Protein AF-A0A954LGR1-F1 (afdb_monomer_lite)

Foldseek 3Di:
DPPQDPLLVVQLVVQLVVLAGEPVSVDVVAPPVRHDPVSVVVNVVSCVVSVGHYDHDPPDPDPDPVPPVCVVVCVVVVVVVVVPDDDPPPPVCPDPVCVVVVVVVPDDDDDPVRVVVVVD

Sequence (120 aa):
MYRLDAGLKAIIEKAKERGFVTIQQAHEWLPDEGGDPQMVDNLIMAIDEFGLDFIEDPDIPLEPEPVEEEIRQEQVDRAARALLGPETSALSSRDPIRMYLSQMGNIPLLTRDREIFLAK

pLDDT: mean 72.97, std 16.31, range [40.31, 95.81]

Structure (mmCIF, N/CA/C/O backbone):
data_AF-A0A954LGR1-F1
#
_entry.id   AF-A0A954LGR1-F1
#
loop_
_atom_site.group_PDB
_atom_site.id
_atom_site.type_symbol
_atom_site.label_atom_id
_atom_site.label_alt_id
_atom_site.label_comp_id
_atom_site.label_asym_id
_atom_site.label_entity_id
_atom_site.label_seq_id
_atom_site.pdbx_PDB_ins_code
_atom_site.Cartn_x
_atom_site.Cartn_y
_atom_site.Cartn_z
_atom_site.occupancy
_atom_site.B_iso_or_equiv
_atom_site.auth_seq_id
_atom_site.auth_comp_id
_atom_site.auth_asym_id
_atom_site.auth_atom_id
_atom_site.pdbx_PDB_model_num
ATOM 1 N N . MET A 1 1 ? -15.803 -22.642 7.335 1.00 40.31 1 MET A N 1
ATOM 2 C CA . MET A 1 1 ? -15.678 -21.997 8.657 1.00 40.31 1 MET A CA 1
ATOM 3 C C . MET A 1 1 ? -14.278 -21.414 8.692 1.00 40.31 1 MET A C 1
ATOM 5 O O . MET A 1 1 ? -13.332 -22.186 8.803 1.00 40.31 1 MET A O 1
ATOM 9 N N . TYR A 1 2 ? -14.136 -20.115 8.419 1.00 48.88 2 TYR A N 1
ATOM 10 C CA . TYR A 1 2 ? -12.827 -19.463 8.425 1.00 48.88 2 TYR A CA 1
ATOM 11 C C . TYR A 1 2 ? -12.240 -19.605 9.825 1.00 48.88 2 TYR A C 1
ATOM 13 O O . TYR A 1 2 ? -12.890 -19.304 10.829 1.00 48.88 2 TYR A O 1
ATOM 21 N N . ARG A 1 3 ? -11.055 -20.199 9.905 1.00 52.88 3 ARG A N 1
ATOM 22 C CA . ARG A 1 3 ? -10.390 -20.441 11.176 1.00 52.88 3 ARG A CA 1
ATOM 23 C C . ARG A 1 3 ? -9.717 -19.126 11.544 1.00 52.88 3 ARG A C 1
ATOM 25 O O . ARG A 1 3 ? -8.570 -18.929 11.185 1.00 52.88 3 ARG A O 1
ATOM 32 N N . LEU A 1 4 ? -10.457 -18.215 12.182 1.00 59.59 4 LEU A N 1
ATOM 33 C CA . LEU A 1 4 ? -9.858 -16.984 12.692 1.00 59.59 4 LEU A CA 1
ATOM 34 C C . LEU A 1 4 ? -8.713 -17.362 13.631 1.00 59.59 4 LEU A C 1
ATOM 36 O O . LEU A 1 4 ? -8.936 -18.048 14.639 1.00 59.59 4 LEU A O 1
ATOM 40 N N . ASP A 1 5 ? -7.508 -16.929 13.275 1.00 70.94 5 ASP A N 1
ATOM 41 C CA . ASP A 1 5 ? -6.319 -17.097 14.091 1.00 70.94 5 ASP A CA 1
ATOM 42 C C . ASP A 1 5 ? -6.516 -16.463 15.471 1.00 70.94 5 ASP A C 1
ATOM 44 O O . ASP A 1 5 ? -7.245 -15.482 15.644 1.00 70.94 5 ASP A O 1
ATOM 48 N N . ALA A 1 6 ? -5.862 -17.036 16.484 1.00 72.44 6 ALA A N 1
ATOM 49 C CA . ALA A 1 6 ? -5.993 -16.575 17.867 1.00 72.44 6 ALA A CA 1
ATOM 50 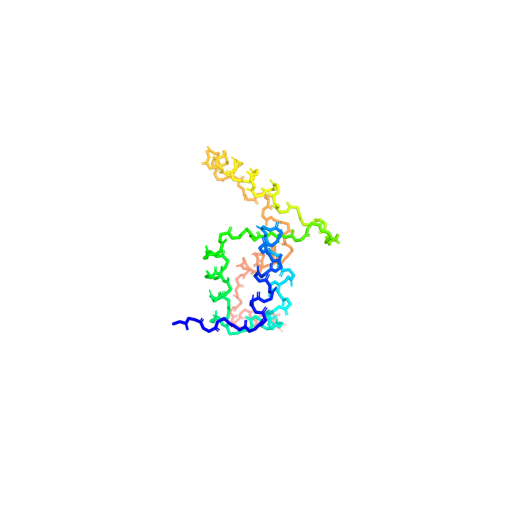C C . ALA A 1 6 ? -5.610 -15.090 18.028 1.00 72.44 6 ALA A C 1
ATOM 52 O O . ALA A 1 6 ? -6.224 -14.389 18.829 1.00 72.44 6 ALA A O 1
ATOM 53 N N . GLY A 1 7 ? -4.652 -14.606 17.226 1.00 74.88 7 GLY A N 1
ATOM 54 C CA . GLY A 1 7 ? -4.257 -13.195 17.191 1.00 74.88 7 GLY A CA 1
ATOM 55 C C . GLY A 1 7 ? -5.348 -12.277 16.634 1.00 74.88 7 GLY A C 1
ATOM 56 O O . GLY A 1 7 ? -5.639 -11.247 17.234 1.00 74.88 7 GLY A O 1
ATOM 57 N N . LEU A 1 8 ? -6.025 -12.688 15.557 1.00 76.75 8 LEU A N 1
ATOM 58 C CA . LEU A 1 8 ? -7.087 -11.895 14.932 1.00 76.75 8 LEU A CA 1
ATOM 59 C C . LEU A 1 8 ? -8.295 -11.744 15.866 1.00 76.75 8 LEU A C 1
ATOM 61 O O . LEU A 1 8 ? -8.861 -10.661 15.992 1.00 76.75 8 LEU A O 1
ATOM 65 N N . LYS A 1 9 ? -8.651 -12.807 16.599 1.00 80.44 9 LYS A N 1
ATOM 66 C CA . LYS A 1 9 ? -9.720 -12.741 17.610 1.00 80.44 9 LYS A CA 1
ATOM 67 C C . LYS A 1 9 ? -9.435 -11.719 18.708 1.00 80.44 9 LYS A C 1
ATOM 69 O O . LYS A 1 9 ? -10.343 -10.993 19.095 1.00 80.44 9 LYS A O 1
ATOM 74 N N . ALA A 1 10 ? -8.193 -11.648 19.185 1.00 82.56 10 ALA A N 1
ATOM 75 C CA . ALA A 1 10 ? -7.813 -10.703 20.232 1.00 82.56 10 ALA A CA 1
ATOM 76 C C . ALA A 1 10 ? -7.929 -9.240 19.767 1.00 82.56 10 ALA A C 1
ATOM 78 O O . ALA A 1 10 ? -8.285 -8.367 20.558 1.00 82.56 10 ALA A O 1
ATOM 79 N N . ILE A 1 11 ? -7.657 -8.971 18.487 1.00 81.75 11 ILE A N 1
ATOM 80 C CA . ILE A 1 11 ? -7.803 -7.635 17.889 1.00 81.75 11 ILE A CA 1
ATOM 81 C C . ILE A 1 11 ? -9.278 -7.277 17.763 1.00 81.75 11 ILE A C 1
ATOM 83 O O . ILE A 1 11 ? -9.675 -6.200 18.189 1.00 81.75 11 ILE A O 1
ATOM 87 N N . ILE A 1 12 ? -10.101 -8.202 17.266 1.00 82.69 12 ILE A N 1
ATOM 88 C CA . ILE A 1 12 ? -11.546 -7.994 17.126 1.00 82.69 12 ILE A CA 1
ATOM 89 C C . ILE A 1 12 ? -12.207 -7.747 18.485 1.00 82.69 12 ILE A C 1
ATOM 91 O O . ILE A 1 12 ? -13.065 -6.878 18.583 1.00 82.69 12 ILE A O 1
ATOM 95 N N . GLU A 1 13 ? -11.819 -8.460 19.547 1.00 83.88 13 GLU A N 1
ATOM 96 C CA . GLU A 1 13 ? -12.362 -8.212 20.891 1.00 83.88 13 GLU A CA 1
ATOM 97 C C . GLU A 1 13 ? -12.037 -6.797 21.388 1.00 83.88 13 GLU A C 1
ATOM 99 O O . GLU A 1 13 ? -12.941 -6.079 21.816 1.00 83.88 13 GLU A O 1
ATOM 104 N N . LYS A 1 14 ? -10.778 -6.359 21.252 1.00 83.38 14 LYS A N 1
ATOM 105 C CA . LYS A 1 14 ? -10.361 -4.992 21.611 1.00 83.38 14 LYS A CA 1
ATOM 106 C C . LYS A 1 14 ? -11.053 -3.932 20.753 1.00 83.38 14 LYS A C 1
ATOM 108 O O . LYS A 1 14 ? -11.449 -2.885 21.262 1.00 83.38 14 LYS A O 1
ATOM 113 N N . ALA A 1 15 ? -11.201 -4.200 19.462 1.00 82.12 15 ALA A N 1
ATOM 114 C CA . ALA A 1 15 ? -11.839 -3.291 18.523 1.00 82.12 15 ALA A CA 1
ATOM 115 C C . ALA A 1 15 ? -13.348 -3.200 18.754 1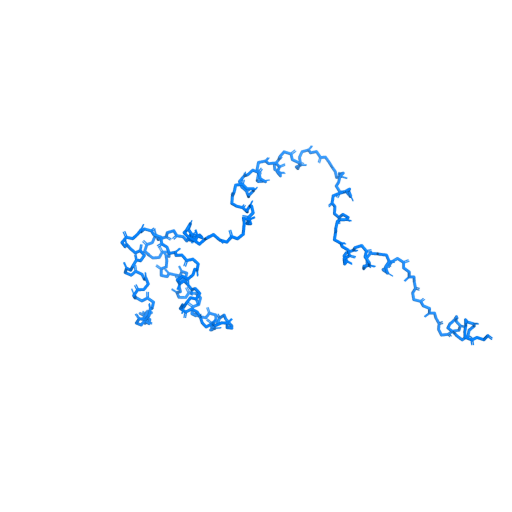.00 82.12 15 ALA A C 1
ATOM 117 O O . ALA A 1 15 ? -13.919 -2.123 18.648 1.00 82.12 15 ALA A O 1
ATOM 118 N N . LYS A 1 16 ? -13.996 -4.290 19.169 1.00 81.69 16 LYS A N 1
ATOM 119 C CA . LYS A 1 16 ? -15.419 -4.308 19.520 1.00 81.69 16 LYS A CA 1
ATOM 120 C C . LYS A 1 16 ? -15.740 -3.456 20.748 1.00 81.69 16 LYS A C 1
ATOM 122 O O . LYS A 1 16 ? -16.819 -2.875 20.808 1.00 81.69 16 LYS A O 1
ATOM 127 N N . GLU A 1 17 ? -14.825 -3.362 21.712 1.00 81.25 17 GLU A N 1
ATOM 128 C CA . GLU A 1 17 ? -14.977 -2.453 22.857 1.00 81.25 17 GLU A CA 1
ATOM 129 C C . GLU A 1 17 ? -14.874 -0.978 22.448 1.00 81.25 17 GLU A C 1
ATOM 131 O O . GLU A 1 17 ? -15.560 -0.131 23.020 1.00 81.25 17 GLU A O 1
ATOM 136 N N . ARG A 1 18 ? -14.022 -0.671 21.463 1.00 80.06 18 ARG A N 1
ATOM 137 C CA . ARG A 1 18 ? -13.737 0.701 21.010 1.00 80.06 18 ARG A CA 1
ATOM 138 C C . ARG A 1 18 ? -14.632 1.165 19.857 1.00 80.06 18 ARG A C 1
ATOM 140 O O . ARG A 1 18 ? -14.813 2.363 19.683 1.00 80.06 18 ARG A O 1
ATOM 147 N N . GLY A 1 19 ? -15.200 0.230 19.100 1.00 81.81 19 GLY A N 1
ATOM 148 C CA . GLY A 1 19 ? -15.980 0.468 17.884 1.00 81.81 19 GLY A CA 1
ATOM 149 C C . GLY A 1 19 ? -15.149 0.635 16.606 1.00 81.81 19 GLY A C 1
ATOM 150 O O . GLY A 1 19 ? -15.733 0.829 15.546 1.00 81.81 19 GLY A O 1
ATOM 151 N N . PHE A 1 20 ? -13.816 0.551 16.682 1.00 82.12 20 PHE A N 1
ATOM 152 C CA . PHE A 1 20 ? -12.917 0.733 15.540 1.00 82.12 20 PHE A CA 1
ATOM 153 C C . PHE A 1 20 ? -11.626 -0.089 15.670 1.00 82.12 20 PHE A C 1
ATOM 155 O O . PHE A 1 20 ? -11.192 -0.413 16.781 1.00 82.12 20 PHE A O 1
ATOM 162 N N . VAL A 1 21 ? -11.009 -0.415 14.532 1.00 85.25 21 VAL A N 1
ATOM 163 C CA . VAL A 1 21 ? -9.681 -1.045 14.409 1.00 85.25 21 VAL A CA 1
ATOM 164 C C . VAL A 1 21 ? -8.683 0.009 13.939 1.00 85.25 21 VAL A C 1
ATOM 166 O O . VAL A 1 21 ? -8.980 0.752 13.005 1.00 85.25 21 VAL A O 1
ATOM 169 N N . THR A 1 22 ? -7.497 0.065 14.556 1.00 86.50 22 THR A N 1
ATOM 170 C CA . THR A 1 22 ? -6.444 1.002 14.135 1.00 86.50 22 THR A CA 1
ATOM 171 C C . THR A 1 22 ? -5.429 0.370 13.192 1.00 86.50 22 THR A C 1
ATOM 173 O O . THR A 1 22 ? -5.159 -0.834 13.266 1.00 86.50 22 THR A O 1
ATOM 176 N N . ILE A 1 23 ? -4.831 1.188 12.318 1.00 82.06 23 ILE A N 1
ATOM 177 C CA . ILE A 1 23 ? -3.812 0.727 11.357 1.00 82.06 23 ILE A CA 1
ATOM 178 C C . ILE A 1 23 ? -2.642 0.045 12.073 1.00 82.06 23 ILE A C 1
ATOM 180 O O . ILE A 1 23 ? -2.192 -1.013 11.640 1.00 82.06 23 ILE A O 1
ATOM 184 N N . GLN A 1 24 ? -2.211 0.571 13.221 1.00 81.69 24 GLN A N 1
ATOM 185 C CA . GLN A 1 24 ? -1.160 -0.044 14.034 1.00 81.69 24 GLN A CA 1
ATOM 186 C C . GLN A 1 24 ? -1.528 -1.451 14.506 1.00 81.69 24 GLN A C 1
ATOM 188 O O . GLN A 1 24 ? -0.678 -2.331 14.482 1.00 81.69 24 GLN A O 1
ATOM 193 N N . GLN A 1 25 ? -2.780 -1.690 14.902 1.00 80.19 25 GLN A N 1
ATOM 194 C CA . GLN A 1 25 ? -3.225 -3.015 15.351 1.00 80.19 25 GLN A CA 1
ATOM 195 C C . GLN A 1 25 ? -3.275 -4.017 14.198 1.00 80.19 25 GLN A C 1
ATOM 197 O O . GLN A 1 25 ? -2.935 -5.186 14.377 1.00 80.19 25 GLN A O 1
ATOM 202 N N . ALA A 1 26 ? -3.683 -3.559 13.013 1.00 81.50 26 ALA A N 1
ATOM 203 C CA . ALA A 1 26 ? -3.625 -4.365 11.802 1.00 81.50 26 ALA A CA 1
ATOM 204 C C . ALA A 1 26 ? -2.174 -4.681 11.414 1.00 81.50 26 ALA A C 1
ATOM 206 O O . ALA A 1 26 ? -1.867 -5.824 11.085 1.00 81.50 26 ALA A O 1
ATOM 207 N N . HIS A 1 27 ? -1.281 -3.694 11.504 1.00 80.88 27 HIS A N 1
ATOM 208 C CA . HIS A 1 27 ? 0.130 -3.846 11.170 1.00 80.88 27 HIS A CA 1
ATOM 209 C C . HIS A 1 27 ? 0.910 -4.668 12.201 1.00 80.88 27 HIS A C 1
ATOM 211 O O . HIS A 1 27 ? 1.785 -5.415 11.814 1.00 80.88 27 HIS A O 1
ATOM 217 N N . GLU A 1 28 ? 0.576 -4.610 13.491 1.00 81.44 28 GLU A N 1
ATOM 218 C CA . GLU A 1 28 ? 1.189 -5.465 14.521 1.00 81.44 28 GLU A CA 1
ATOM 219 C C . GLU A 1 28 ? 0.828 -6.946 14.317 1.00 81.44 28 GLU A C 1
ATOM 221 O O . GLU A 1 28 ? 1.572 -7.852 14.696 1.00 81.44 28 GLU A O 1
ATOM 226 N N . TRP A 1 29 ? -0.331 -7.203 13.709 1.00 80.81 29 TRP A N 1
ATOM 227 C CA . TRP A 1 29 ? -0.771 -8.549 13.365 1.00 80.81 29 TRP A CA 1
ATOM 228 C C . TRP A 1 29 ? -0.217 -9.039 12.032 1.00 80.81 29 TRP A C 1
ATOM 230 O O . TRP A 1 29 ? 0.083 -10.229 11.896 1.00 80.81 29 TRP A O 1
ATOM 240 N N . LEU A 1 30 ? -0.092 -8.143 11.052 1.00 80.81 30 LE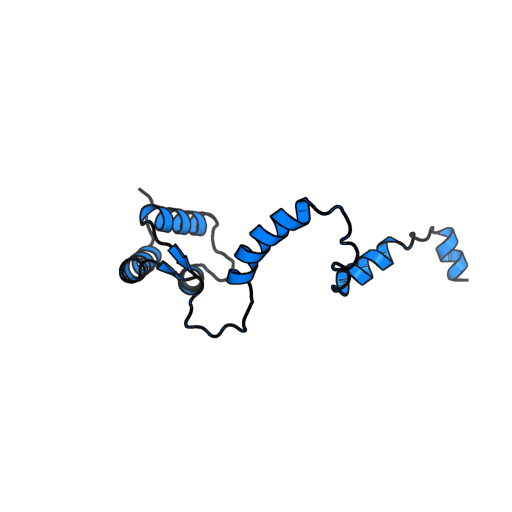U A N 1
ATOM 241 C CA . LEU A 1 30 ? 0.523 -8.452 9.770 1.00 80.81 30 LEU A CA 1
ATOM 242 C C . LEU A 1 30 ? 2.055 -8.499 9.908 1.00 80.81 30 LEU A C 1
ATOM 244 O O . LEU A 1 30 ? 2.650 -7.597 10.478 1.00 80.81 30 LEU A O 1
ATOM 248 N N . PRO A 1 31 ? 2.744 -9.500 9.345 1.00 76.62 31 PRO A N 1
ATOM 249 C CA . PRO A 1 31 ? 4.201 -9.456 9.241 1.00 76.62 31 PRO A CA 1
ATOM 250 C C . PRO A 1 31 ? 4.674 -8.216 8.462 1.00 76.62 31 PRO A C 1
ATOM 252 O O . PRO A 1 31 ? 3.980 -7.773 7.545 1.00 76.62 31 PRO A O 1
ATOM 255 N N . ASP A 1 32 ? 5.886 -7.723 8.746 1.00 64.81 32 ASP A N 1
ATOM 256 C CA . ASP A 1 32 ? 6.474 -6.530 8.100 1.00 64.81 32 ASP A CA 1
ATOM 257 C C . ASP A 1 32 ? 6.505 -6.604 6.555 1.00 64.81 32 ASP A C 1
ATOM 259 O O . ASP A 1 32 ? 6.475 -5.580 5.878 1.00 64.81 32 ASP A O 1
ATOM 263 N N . GLU A 1 33 ? 6.510 -7.811 5.975 1.00 69.25 33 GLU A N 1
ATOM 264 C CA . GLU A 1 33 ? 6.452 -8.042 4.520 1.00 69.25 33 GLU A CA 1
ATOM 265 C C . GLU A 1 33 ? 5.016 -8.154 3.962 1.00 69.25 33 GLU A C 1
ATOM 267 O O . GLU A 1 33 ? 4.806 -8.699 2.880 1.00 69.25 33 GLU A O 1
ATOM 272 N N . GLY A 1 34 ? 4.002 -7.676 4.690 1.00 62.44 34 GLY A N 1
ATOM 273 C CA . GLY A 1 34 ? 2.602 -7.693 4.244 1.00 62.44 34 GLY A CA 1
ATOM 274 C C . GLY A 1 34 ? 1.916 -9.063 4.321 1.00 62.44 34 GLY A C 1
ATOM 275 O O . GLY A 1 34 ? 0.747 -9.180 3.958 1.00 62.44 34 GLY A O 1
ATOM 276 N N . GLY A 1 35 ? 2.611 -10.084 4.832 1.00 68.50 35 GLY A N 1
ATOM 277 C CA . GLY A 1 35 ? 2.075 -11.430 5.029 1.00 68.50 35 GLY A CA 1
ATOM 278 C C . GLY A 1 35 ? 1.588 -12.118 3.747 1.00 68.50 35 GLY A C 1
ATOM 279 O O . GLY A 1 35 ? 1.902 -11.728 2.625 1.00 68.50 35 GLY A O 1
ATOM 280 N N . ASP A 1 36 ? 0.821 -13.193 3.925 1.00 79.25 36 ASP A N 1
ATOM 281 C CA . ASP A 1 36 ? 0.083 -13.837 2.833 1.00 79.25 36 ASP A CA 1
ATOM 282 C C . ASP A 1 36 ? -1.151 -12.977 2.490 1.00 79.25 36 ASP A C 1
ATOM 284 O O . ASP A 1 36 ? -1.882 -12.606 3.412 1.00 79.25 36 ASP A O 1
ATOM 288 N N . PRO A 1 37 ? -1.451 -12.687 1.210 1.00 81.69 37 PRO A N 1
ATOM 289 C CA . PRO A 1 37 ? -2.686 -12.011 0.803 1.00 81.69 37 PRO A CA 1
ATOM 290 C C . PRO A 1 37 ? -3.967 -12.562 1.450 1.00 81.69 37 PRO A C 1
ATOM 292 O O . PRO A 1 37 ? -4.872 -11.797 1.779 1.00 81.69 37 PRO A O 1
ATOM 295 N N . GLN A 1 38 ? -4.031 -13.871 1.720 1.00 81.25 38 GLN A N 1
ATOM 296 C CA . GLN A 1 38 ? -5.181 -14.481 2.404 1.00 81.25 38 GLN A CA 1
ATOM 297 C C . GLN A 1 38 ? -5.405 -13.928 3.819 1.00 81.25 38 GLN A C 1
ATOM 299 O O . GLN A 1 38 ? -6.532 -13.885 4.311 1.00 81.25 38 GLN A O 1
ATOM 304 N N . MET A 1 39 ? -4.331 -13.521 4.492 1.00 78.88 39 MET A N 1
ATOM 305 C CA . MET A 1 39 ? -4.355 -12.960 5.838 1.00 78.88 39 MET A CA 1
ATOM 306 C C . MET A 1 39 ? -5.024 -11.580 5.838 1.00 78.88 39 MET A C 1
ATOM 308 O O . MET A 1 39 ? -5.870 -11.306 6.690 1.00 78.88 39 MET A O 1
ATOM 312 N N . VAL A 1 40 ? -4.710 -10.758 4.833 1.00 81.56 40 VAL A N 1
ATOM 313 C CA . VAL A 1 40 ? -5.340 -9.449 4.608 1.00 81.56 40 VAL A CA 1
ATOM 314 C C . VAL A 1 40 ? -6.822 -9.610 4.289 1.00 81.56 40 VAL A C 1
ATOM 316 O O . VAL A 1 40 ? -7.654 -8.951 4.910 1.00 81.56 40 VAL A O 1
ATOM 319 N N . ASP A 1 41 ? -7.169 -10.539 3.398 1.00 84.38 41 ASP A N 1
ATOM 320 C CA . ASP A 1 41 ? -8.568 -10.818 3.058 1.00 84.38 41 ASP A CA 1
ATOM 321 C C . ASP A 1 41 ? -9.372 -11.249 4.295 1.00 84.38 41 ASP A C 1
ATOM 323 O O . ASP A 1 41 ? -10.495 -10.790 4.509 1.00 84.38 41 ASP A O 1
ATOM 327 N N . ASN A 1 42 ? -8.790 -12.093 5.153 1.00 83.62 42 ASN A N 1
ATOM 328 C CA . ASN A 1 42 ? -9.428 -12.527 6.398 1.00 83.62 42 ASN A CA 1
ATOM 329 C C . ASN A 1 42 ? -9.644 -11.373 7.385 1.00 83.62 42 ASN A C 1
ATOM 331 O O . ASN A 1 42 ? -10.670 -11.347 8.065 1.00 83.62 42 ASN A O 1
ATOM 335 N N . LEU A 1 43 ? -8.704 -10.428 7.467 1.00 83.12 43 LEU A N 1
ATOM 336 C CA . LEU A 1 43 ? -8.842 -9.231 8.295 1.00 83.12 43 LEU A CA 1
ATOM 337 C C . LEU A 1 43 ? -9.975 -8.335 7.784 1.00 83.12 43 LEU A C 1
ATOM 339 O O . LEU A 1 43 ? -10.834 -7.945 8.572 1.00 83.12 43 LEU A O 1
ATOM 343 N N . ILE A 1 44 ? -10.014 -8.062 6.477 1.00 83.19 4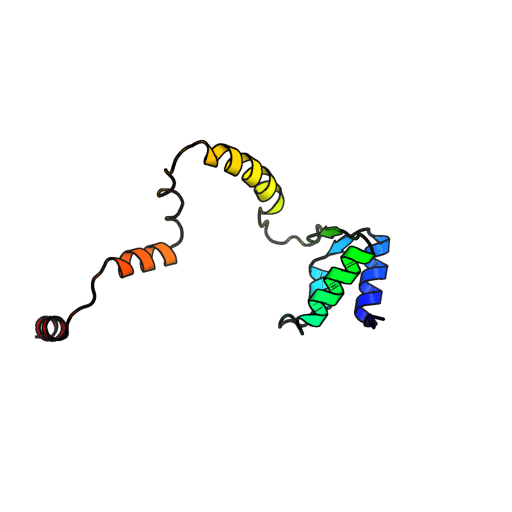4 ILE A N 1
ATOM 344 C CA . ILE A 1 44 ? -11.051 -7.225 5.855 1.00 83.19 44 ILE A CA 1
ATOM 345 C C . ILE A 1 44 ? -12.433 -7.861 6.035 1.00 83.19 44 ILE A C 1
ATOM 347 O O . ILE A 1 44 ? -13.361 -7.190 6.481 1.00 83.19 44 ILE A O 1
ATOM 351 N N . MET A 1 45 ? -12.567 -9.163 5.758 1.00 85.50 45 MET A N 1
ATOM 352 C CA . MET A 1 45 ? -13.829 -9.885 5.957 1.00 85.50 45 MET A CA 1
ATOM 353 C C . MET A 1 45 ? -14.282 -9.860 7.419 1.00 85.50 45 MET A C 1
ATOM 355 O O . MET A 1 45 ? -15.471 -9.707 7.682 1.00 85.50 45 MET A O 1
ATOM 359 N N . ALA A 1 46 ? -13.356 -9.998 8.373 1.00 83.50 46 ALA A N 1
ATOM 360 C CA . ALA A 1 46 ? -13.706 -9.955 9.786 1.00 83.50 46 ALA A CA 1
ATOM 361 C C . ALA A 1 46 ? -14.176 -8.557 10.215 1.00 83.50 46 ALA A C 1
ATOM 363 O O . ALA A 1 46 ? -15.159 -8.438 10.941 1.00 83.50 46 ALA A O 1
ATOM 364 N N . ILE A 1 47 ? -13.510 -7.498 9.755 1.00 83.56 47 ILE A N 1
ATOM 365 C CA . ILE A 1 47 ? -13.911 -6.112 10.036 1.00 83.56 47 ILE A CA 1
ATOM 366 C C . ILE A 1 47 ? -15.323 -5.837 9.500 1.00 83.56 47 ILE A C 1
ATOM 368 O O . ILE A 1 47 ? -16.148 -5.295 10.237 1.00 83.56 47 ILE A O 1
ATOM 372 N N . ASP A 1 48 ? -15.620 -6.274 8.273 1.00 84.56 48 ASP A N 1
ATOM 373 C CA . ASP A 1 48 ? -16.937 -6.115 7.640 1.00 84.56 48 ASP A CA 1
ATOM 374 C C . ASP A 1 48 ? -18.028 -6.941 8.351 1.00 84.56 48 ASP A C 1
ATOM 376 O O . ASP A 1 48 ? -19.113 -6.434 8.633 1.00 84.56 48 ASP A O 1
ATOM 380 N N . GLU A 1 49 ? -17.731 -8.186 8.753 1.00 84.19 49 GLU A N 1
ATOM 381 C CA . GLU A 1 49 ? -18.665 -9.041 9.510 1.00 84.19 49 GLU A CA 1
ATOM 382 C C . GLU A 1 49 ? -19.063 -8.420 10.861 1.00 84.19 49 GLU A C 1
ATOM 384 O O . GLU A 1 49 ? -20.216 -8.535 11.289 1.00 84.19 49 GLU A O 1
ATOM 389 N N . PHE A 1 50 ? -18.123 -7.750 11.533 1.00 81.31 50 PHE A N 1
ATOM 390 C CA . PHE A 1 50 ? -18.372 -7.078 12.810 1.00 81.31 50 PHE A CA 1
ATOM 391 C C . PHE A 1 50 ? -18.791 -5.606 12.669 1.00 81.31 50 PHE A C 1
ATOM 393 O O . PHE A 1 50 ? -19.139 -4.998 13.683 1.00 81.31 50 PHE A O 1
ATOM 400 N N . GLY A 1 51 ? -18.806 -5.054 11.450 1.00 82.12 51 GLY A N 1
ATOM 401 C CA . GLY A 1 51 ? -19.181 -3.666 11.169 1.00 82.12 51 GLY A CA 1
ATOM 402 C C . GLY A 1 51 ? -18.308 -2.643 11.898 1.00 82.12 51 GLY A C 1
ATOM 403 O O . GLY A 1 51 ? -18.833 -1.663 12.424 1.00 82.12 51 GLY A O 1
ATOM 404 N N . LEU A 1 52 ? -17.006 -2.916 12.008 1.00 83.50 52 LEU A N 1
ATOM 405 C CA . LEU A 1 52 ? -16.048 -2.040 12.685 1.00 83.50 52 LEU A CA 1
ATOM 406 C C . LEU A 1 52 ? -15.458 -1.034 11.691 1.00 83.50 52 LEU A C 1
ATOM 408 O O . LEU A 1 52 ? -15.120 -1.403 10.569 1.00 83.50 52 LEU A O 1
ATOM 412 N N . ASP A 1 53 ? -15.280 0.214 12.119 1.00 79.69 53 ASP A N 1
ATOM 413 C CA . ASP A 1 53 ? -14.607 1.220 11.295 1.00 79.69 53 ASP A CA 1
ATOM 414 C C . ASP A 1 53 ? -13.081 1.062 11.374 1.00 79.69 53 ASP A C 1
ATOM 416 O O . ASP A 1 53 ? -12.526 0.688 12.411 1.00 79.69 53 ASP A O 1
ATOM 420 N N . PHE A 1 54 ? -12.391 1.348 10.270 1.00 82.38 54 PHE A N 1
ATOM 421 C CA . PHE A 1 54 ? -10.931 1.332 10.193 1.00 82.38 54 PHE A CA 1
ATOM 422 C C . PHE A 1 54 ? -10.417 2.771 10.253 1.00 82.38 54 PHE A C 1
ATOM 424 O O . PHE A 1 54 ? -10.758 3.572 9.384 1.00 82.38 54 PHE A O 1
ATOM 431 N N . ILE A 1 55 ? -9.657 3.110 11.296 1.00 79.62 55 ILE A N 1
ATOM 432 C CA . ILE A 1 55 ? -9.271 4.495 11.612 1.00 79.62 55 ILE A CA 1
ATOM 433 C C . ILE A 1 55 ? -7.748 4.582 11.799 1.00 79.62 55 ILE A C 1
ATOM 435 O O . ILE A 1 55 ? -7.125 3.666 12.342 1.00 79.62 55 ILE A O 1
ATOM 439 N N . GLU A 1 56 ? -7.132 5.686 11.380 1.00 72.94 56 GLU A N 1
ATOM 440 C CA . GLU A 1 56 ? -5.758 6.020 11.773 1.00 72.94 56 GLU A CA 1
ATOM 441 C C . GLU A 1 56 ? -5.714 6.467 13.242 1.00 72.94 56 GLU A C 1
ATOM 443 O O . GLU A 1 56 ? -6.488 7.313 13.678 1.00 72.94 56 GLU A O 1
ATOM 448 N N . ASP A 1 57 ? -4.851 5.836 14.044 1.00 68.00 57 ASP A N 1
ATOM 449 C CA . ASP A 1 57 ? -4.824 6.018 15.501 1.00 68.00 57 ASP A CA 1
ATOM 450 C C . ASP A 1 57 ? -4.609 7.507 15.869 1.00 68.00 57 ASP A C 1
ATOM 452 O O . ASP A 1 57 ? -3.564 8.062 15.524 1.00 68.00 57 ASP A O 1
ATOM 456 N N . PRO A 1 58 ? -5.543 8.174 16.579 1.00 58.12 58 PRO A N 1
ATOM 457 C CA . PRO A 1 58 ? -5.448 9.612 16.851 1.00 58.12 58 PRO A CA 1
ATOM 458 C C . PRO A 1 58 ? -4.403 9.975 17.922 1.00 58.12 58 PRO A C 1
ATOM 460 O O . PRO A 1 58 ? -4.141 11.158 18.138 1.00 58.12 58 PRO A O 1
ATOM 463 N N . ASP A 1 59 ? -3.837 8.983 18.622 1.00 54.69 59 ASP A N 1
ATOM 464 C CA . ASP A 1 59 ? -2.961 9.169 19.793 1.00 54.69 59 ASP A CA 1
ATOM 465 C C . ASP A 1 59 ? -1.460 9.024 19.468 1.00 54.69 59 ASP A C 1
ATOM 467 O O . ASP A 1 59 ? -0.597 9.213 20.330 1.00 54.69 59 ASP A O 1
ATOM 471 N N . ILE A 1 60 ? -1.124 8.706 18.214 1.00 48.50 60 ILE A N 1
ATOM 472 C CA . ILE A 1 60 ? 0.252 8.763 17.724 1.00 48.50 60 ILE A CA 1
ATOM 473 C C . ILE A 1 60 ? 0.402 10.132 17.057 1.00 48.50 60 ILE A C 1
ATOM 475 O O . ILE A 1 60 ? -0.253 10.370 16.043 1.00 48.50 60 ILE A O 1
ATOM 479 N N . PRO A 1 61 ? 1.258 11.041 17.565 1.00 42.75 61 PRO A N 1
ATOM 480 C CA . PRO A 1 61 ? 1.667 12.205 16.800 1.00 42.75 61 PRO A CA 1
ATOM 481 C C . PRO A 1 61 ? 2.578 11.711 15.672 1.00 42.75 61 PRO A C 1
ATOM 483 O O . PRO A 1 61 ? 3.802 11.826 15.735 1.00 42.75 61 PRO A O 1
ATOM 486 N N . LEU A 1 62 ? 1.972 11.097 14.656 1.00 47.59 62 LEU A N 1
ATOM 487 C CA . LEU A 1 62 ? 2.533 11.093 13.324 1.00 47.59 62 LEU A CA 1
ATOM 488 C C . LEU A 1 62 ? 2.665 12.562 12.933 1.00 47.59 62 LEU A C 1
ATOM 490 O O . LEU A 1 62 ? 1.777 13.378 13.199 1.00 47.59 62 LEU A O 1
ATOM 494 N N . GLU A 1 63 ? 3.820 12.910 12.370 1.00 48.19 63 GLU A N 1
ATOM 495 C CA . GLU A 1 63 ? 3.976 14.169 11.651 1.00 48.19 63 GLU A CA 1
ATOM 496 C C . GLU A 1 63 ? 2.713 14.389 10.810 1.00 48.19 63 GLU A C 1
ATOM 498 O O . GLU A 1 63 ? 2.255 13.430 10.190 1.00 48.19 63 GLU A O 1
ATOM 503 N N . PRO A 1 64 ? 2.095 15.582 10.857 1.00 42.12 64 PRO A N 1
ATOM 504 C CA . PRO A 1 64 ? 0.780 15.784 10.274 1.00 42.12 64 PRO A CA 1
ATOM 505 C C . PRO A 1 64 ? 0.854 15.545 8.764 1.00 42.12 64 PRO A C 1
ATOM 507 O O . PRO A 1 64 ? 1.229 16.437 8.005 1.00 42.12 64 PRO A O 1
ATOM 510 N N . GLU A 1 65 ? 0.501 14.340 8.333 1.00 52.66 65 GLU A N 1
ATOM 511 C CA . GLU A 1 65 ? 0.108 14.049 6.967 1.00 52.66 65 GLU A CA 1
ATOM 512 C C . GLU A 1 65 ? -1.322 14.598 6.831 1.00 52.66 65 GLU A C 1
ATOM 514 O O . GLU A 1 65 ? -2.234 14.146 7.529 1.00 52.66 65 GLU A O 1
ATOM 519 N N . PRO A 1 66 ? -1.546 15.635 6.009 1.00 48.09 66 PRO A N 1
ATOM 520 C CA . PRO A 1 66 ? -2.794 16.395 5.988 1.00 48.09 66 PRO A CA 1
ATOM 521 C C . PRO A 1 66 ? -3.913 15.667 5.226 1.00 48.09 66 PRO A C 1
ATOM 523 O O . PRO A 1 66 ? -4.663 16.297 4.496 1.00 48.09 66 PRO A O 1
ATOM 526 N N . VAL A 1 67 ? -4.043 14.345 5.331 1.00 55.81 67 VAL A N 1
ATOM 527 C CA . VAL A 1 67 ? -4.755 13.592 4.287 1.00 55.81 67 VAL A CA 1
ATOM 528 C C . VAL A 1 67 ? -6.275 13.554 4.492 1.00 55.81 67 VAL A C 1
ATOM 530 O O . VAL A 1 67 ? -7.018 13.663 3.521 1.00 55.81 67 VAL A O 1
ATOM 533 N N . GLU A 1 68 ? -6.801 13.474 5.716 1.00 53.03 68 GLU A N 1
ATOM 534 C CA . GLU A 1 68 ? -8.232 13.145 5.881 1.00 53.03 68 GLU A CA 1
ATOM 535 C C . GLU A 1 68 ? -9.220 14.315 5.683 1.00 53.03 68 GLU A C 1
ATOM 537 O O . GLU A 1 68 ? -10.282 14.121 5.081 1.00 53.03 68 GLU A O 1
ATOM 542 N N . GLU A 1 69 ? -8.892 15.551 6.083 1.00 48.88 69 GLU A N 1
ATOM 543 C CA . GLU A 1 69 ? -9.724 16.720 5.723 1.00 48.88 69 GLU A CA 1
ATOM 544 C C . GLU A 1 69 ? -9.525 17.143 4.259 1.00 48.88 69 GLU A C 1
ATOM 546 O O . GLU A 1 69 ? -10.461 17.635 3.614 1.00 48.88 69 GLU A O 1
ATOM 551 N N . GLU A 1 70 ? -8.339 16.882 3.707 1.00 47.22 70 GLU A N 1
ATOM 552 C CA . GLU A 1 70 ? -7.984 17.204 2.329 1.00 47.22 70 GLU A CA 1
ATOM 553 C C . GLU A 1 70 ? -8.676 16.252 1.344 1.00 47.22 70 GLU A C 1
ATOM 555 O O . GLU A 1 70 ? -9.138 16.722 0.315 1.00 47.22 70 GLU A O 1
ATOM 560 N N . ILE A 1 71 ? -8.923 14.974 1.671 1.00 51.28 71 ILE A N 1
ATOM 561 C CA . ILE A 1 71 ? -9.686 14.061 0.791 1.00 51.28 71 ILE A CA 1
ATOM 562 C C . ILE A 1 71 ? -11.151 14.508 0.635 1.00 51.28 71 ILE A C 1
ATOM 564 O O . ILE A 1 71 ? -11.715 14.442 -0.464 1.00 51.28 71 ILE A O 1
ATOM 568 N N . ARG A 1 72 ? -11.797 14.985 1.709 1.00 50.25 72 ARG A N 1
ATOM 569 C CA . ARG A 1 72 ? -13.205 15.420 1.645 1.00 50.25 72 ARG A CA 1
ATOM 570 C C . ARG A 1 72 ? -13.353 16.773 0.950 1.00 50.25 72 ARG A C 1
ATOM 572 O O . ARG A 1 72 ? -14.311 16.955 0.197 1.00 50.25 72 ARG A O 1
ATOM 579 N N . GLN A 1 73 ? -12.410 17.694 1.153 1.00 51.41 73 GLN A N 1
ATOM 580 C CA . GLN A 1 73 ? -12.356 18.961 0.415 1.00 51.41 73 GLN A CA 1
ATOM 581 C C . GLN A 1 73 ? -11.916 18.750 -1.042 1.00 51.41 73 GLN A C 1
ATOM 583 O O . GLN A 1 73 ? -12.529 19.325 -1.939 1.00 51.41 73 GLN A O 1
ATOM 588 N N . GLU A 1 74 ? -10.980 17.837 -1.316 1.00 51.47 74 GLU A N 1
ATOM 589 C CA . GLU A 1 74 ? -10.565 17.455 -2.669 1.00 51.47 74 GLU A CA 1
ATOM 590 C C . GLU A 1 74 ? -11.717 16.862 -3.467 1.00 51.47 74 GLU A C 1
ATOM 592 O O . GLU A 1 74 ? -11.806 17.134 -4.656 1.00 51.47 74 GLU A O 1
ATOM 597 N N . GLN A 1 75 ? -12.609 16.063 -2.881 1.00 54.00 75 GLN A N 1
ATOM 598 C CA . GLN A 1 75 ? -13.754 15.538 -3.635 1.00 54.00 75 GLN A CA 1
ATOM 599 C C . GLN A 1 75 ? -14.719 16.651 -4.072 1.00 54.00 75 GLN A C 1
ATOM 601 O O . GLN A 1 75 ? -15.247 16.603 -5.187 1.00 54.00 75 GLN A O 1
ATOM 606 N N . VAL A 1 76 ? -14.899 17.684 -3.243 1.00 55.28 76 VAL A N 1
ATOM 607 C CA . VAL A 1 76 ? -15.736 18.852 -3.564 1.00 55.28 76 VAL A CA 1
ATOM 608 C C . VAL A 1 76 ? -15.024 19.778 -4.564 1.00 55.28 76 VAL A C 1
ATOM 610 O O . VAL A 1 76 ? -15.634 20.212 -5.544 1.00 55.28 76 VAL A O 1
ATOM 613 N N . ASP A 1 77 ? -13.717 19.994 -4.405 1.00 52.78 77 ASP A N 1
ATOM 614 C CA . ASP A 1 77 ? -12.893 20.800 -5.314 1.00 52.78 77 ASP A CA 1
ATOM 615 C C . ASP A 1 77 ? -12.626 20.113 -6.655 1.00 52.78 77 ASP A C 1
ATOM 617 O O . ASP A 1 77 ? -12.520 20.780 -7.681 1.00 52.78 77 ASP A O 1
ATOM 621 N N . ARG A 1 78 ? -12.541 18.782 -6.699 1.00 53.62 78 ARG A N 1
ATOM 622 C CA . ARG A 1 78 ? -12.360 17.996 -7.931 1.00 53.62 78 ARG A CA 1
ATOM 623 C C . ARG A 1 78 ? -13.658 17.967 -8.741 1.00 53.62 78 ARG A C 1
ATOM 625 O O . ARG A 1 78 ? -13.596 18.046 -9.966 1.00 53.62 78 ARG A O 1
ATOM 632 N N . ALA A 1 79 ? -14.819 17.969 -8.078 1.00 54.84 79 ALA A N 1
ATOM 633 C CA . ALA A 1 79 ? -16.111 18.183 -8.730 1.00 54.84 79 ALA A CA 1
ATOM 634 C C . ALA A 1 79 ? -16.245 19.613 -9.296 1.00 54.84 79 ALA A C 1
ATOM 636 O O . ALA A 1 79 ? -16.755 19.781 -10.403 1.00 54.84 79 ALA A O 1
ATOM 637 N N . ALA A 1 80 ? -15.722 20.631 -8.602 1.00 52.59 80 ALA A N 1
ATOM 638 C CA . ALA A 1 80 ? -15.686 22.013 -9.093 1.00 52.59 80 ALA A CA 1
ATOM 639 C C . ALA A 1 80 ? -14.626 22.246 -10.195 1.00 52.59 80 ALA A C 1
ATOM 641 O O . ALA A 1 80 ? -14.866 22.997 -11.141 1.00 52.59 80 ALA A O 1
ATOM 642 N N . ARG A 1 81 ? -13.470 21.573 -10.126 1.00 51.22 81 ARG A N 1
ATOM 643 C CA . ARG A 1 81 ? -12.393 21.635 -11.131 1.00 51.22 81 ARG A CA 1
ATOM 644 C C . ARG A 1 81 ? -12.709 20.848 -12.396 1.00 51.22 81 ARG A C 1
ATOM 646 O O . ARG A 1 81 ? -12.251 21.245 -13.452 1.00 51.22 81 ARG A O 1
ATOM 653 N N . ALA A 1 82 ? -13.527 19.798 -12.344 1.00 55.12 82 ALA A N 1
ATOM 654 C CA . ALA A 1 82 ? -13.989 19.109 -13.555 1.00 55.12 82 ALA A CA 1
ATOM 655 C C . ALA A 1 82 ? -14.877 19.998 -14.459 1.00 55.12 82 ALA A C 1
ATOM 657 O O . ALA A 1 82 ? -15.042 19.704 -15.641 1.00 55.12 82 ALA A O 1
ATOM 658 N N . LEU A 1 83 ? -15.420 21.097 -13.918 1.00 53.78 83 LEU A N 1
ATOM 659 C CA . LEU A 1 83 ? -16.168 22.127 -14.651 1.00 53.78 83 LEU A CA 1
ATOM 660 C C . LEU A 1 83 ? -15.275 23.227 -15.258 1.00 53.78 83 LEU A C 1
ATOM 662 O O . LEU A 1 83 ? -15.737 23.977 -16.117 1.00 53.78 83 LEU A O 1
ATOM 666 N N . LEU A 1 84 ? -14.010 23.330 -14.844 1.00 55.56 84 LEU A N 1
ATOM 667 C CA . LEU A 1 84 ? -13.047 24.324 -15.321 1.00 55.56 84 LEU A CA 1
ATOM 668 C C . LEU A 1 84 ? -11.964 23.586 -16.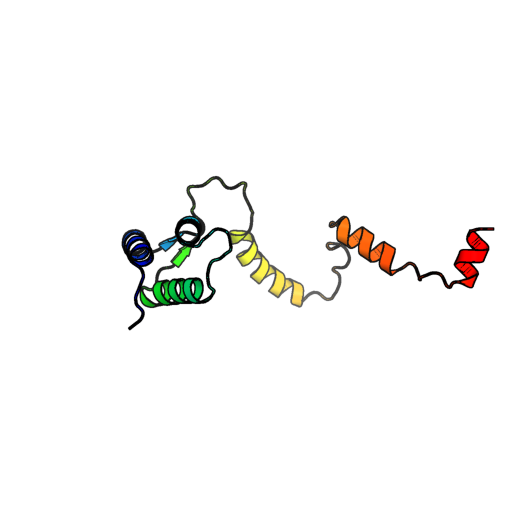116 1.00 55.56 84 LEU A C 1
ATOM 670 O O . LEU A 1 84 ? -11.207 22.807 -15.557 1.00 55.56 84 LEU A O 1
ATOM 674 N N . GLY A 1 85 ? -11.950 23.793 -17.435 1.00 49.75 85 GLY A N 1
ATOM 675 C CA . GLY A 1 85 ? -11.163 23.040 -18.420 1.00 49.75 85 GLY A CA 1
ATOM 676 C C . GLY A 1 85 ? -9.646 22.896 -18.164 1.00 49.75 85 GLY A C 1
ATOM 677 O O . GLY A 1 85 ? -9.104 23.391 -17.179 1.00 49.75 85 GLY A O 1
ATOM 678 N N . PRO A 1 86 ? -8.939 22.191 -19.066 1.00 49.75 86 PRO A N 1
ATOM 679 C CA . PRO A 1 86 ? -7.644 21.565 -18.807 1.00 49.75 86 PRO A CA 1
ATOM 680 C C . PRO A 1 86 ? -6.504 22.590 -18.736 1.00 49.75 86 PRO A C 1
ATOM 682 O O . PRO A 1 86 ? -5.737 22.749 -19.674 1.00 49.75 86 PRO A O 1
ATOM 685 N N . GLU A 1 87 ? -6.364 23.261 -17.601 1.00 52.16 87 GLU A N 1
ATOM 686 C CA . GLU A 1 87 ? -5.296 24.2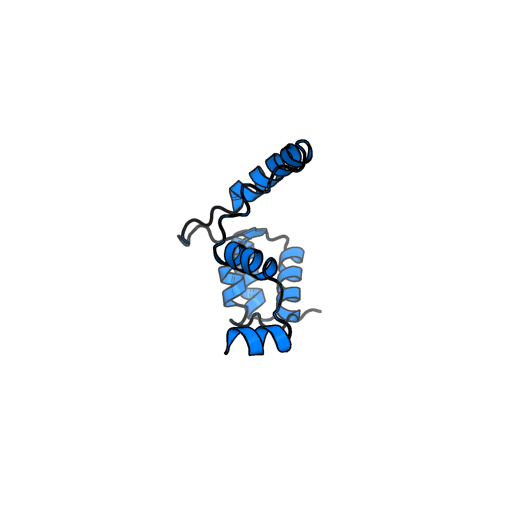30 -17.340 1.00 52.16 87 GLU A CA 1
ATOM 687 C C . GLU A 1 87 ? -4.573 23.867 -16.035 1.00 52.16 87 GLU A C 1
ATOM 689 O O . GLU A 1 87 ? -4.491 24.650 -15.092 1.00 52.16 87 GLU A O 1
ATOM 694 N N . THR A 1 88 ? -4.035 22.647 -15.941 1.00 50.72 88 THR A N 1
ATOM 695 C CA . THR A 1 88 ? -3.165 22.267 -14.813 1.00 50.72 88 THR A CA 1
ATOM 696 C C . THR A 1 88 ? -1.853 21.644 -15.278 1.00 50.72 88 THR A C 1
ATOM 698 O O . THR A 1 88 ? -1.434 20.598 -14.792 1.00 50.72 88 THR A O 1
ATOM 701 N N . SER A 1 89 ? -1.152 22.323 -16.189 1.00 54.91 89 SER A N 1
ATOM 702 C CA . SER A 1 89 ? 0.287 22.093 -16.403 1.00 54.91 89 SER A CA 1
ATOM 703 C C . SER A 1 89 ? 1.155 22.809 -15.352 1.00 54.91 89 SER A C 1
ATOM 705 O O . SER A 1 89 ? 2.341 22.513 -15.237 1.00 54.91 89 SER A O 1
ATOM 707 N N . ALA A 1 90 ? 0.597 23.751 -14.581 1.00 54.41 90 ALA A N 1
ATOM 708 C CA . ALA A 1 90 ? 1.379 24.641 -13.715 1.00 54.41 90 ALA A CA 1
ATOM 709 C C . ALA A 1 90 ? 1.691 24.072 -12.313 1.00 54.41 90 ALA A C 1
ATOM 711 O O . ALA A 1 90 ? 2.639 24.517 -11.673 1.00 54.41 90 ALA A O 1
ATOM 712 N N . LEU A 1 91 ? 0.930 23.081 -11.827 1.00 54.94 91 LEU A N 1
ATOM 713 C CA . LEU A 1 91 ? 1.072 22.537 -10.462 1.00 54.94 91 LEU A CA 1
ATOM 714 C C . LEU A 1 91 ? 1.805 21.183 -10.404 1.00 54.94 91 LEU A C 1
ATOM 716 O O . LEU A 1 91 ? 2.303 20.807 -9.349 1.00 54.94 91 LEU A O 1
ATOM 720 N N . SER A 1 92 ? 1.953 20.483 -11.537 1.00 57.03 92 SER A N 1
ATOM 721 C CA . SER A 1 92 ? 2.651 19.186 -11.617 1.00 57.03 92 SER A CA 1
ATOM 722 C C . SER A 1 92 ? 4.188 19.302 -11.690 1.00 57.03 92 SER A C 1
ATOM 724 O O . SER A 1 92 ? 4.872 18.285 -11.803 1.00 57.03 92 SER A O 1
ATOM 726 N N . SER A 1 93 ? 4.748 20.517 -11.635 1.00 59.28 93 SER A N 1
ATOM 727 C CA . SER A 1 93 ? 6.178 20.792 -11.866 1.00 59.28 93 SER A CA 1
ATOM 728 C C . SER A 1 93 ? 7.044 20.839 -10.591 1.00 59.28 93 SER A C 1
ATOM 730 O O . SER A 1 93 ? 8.170 21.328 -10.649 1.00 59.28 93 SER A O 1
ATOM 732 N N . ARG A 1 94 ? 6.538 20.379 -9.434 1.00 69.56 94 ARG A N 1
ATOM 733 C CA . ARG A 1 94 ? 7.255 20.433 -8.139 1.00 69.56 94 ARG A CA 1
ATOM 734 C C . ARG A 1 94 ? 8.082 19.192 -7.795 1.00 69.56 94 ARG A C 1
ATOM 736 O O . ARG A 1 94 ? 8.864 19.257 -6.857 1.00 69.56 94 ARG A O 1
ATOM 743 N N . ASP A 1 95 ? 7.929 18.093 -8.528 1.00 86.19 95 ASP A N 1
ATOM 744 C CA . ASP A 1 95 ? 8.722 16.879 -8.315 1.00 86.19 95 ASP A CA 1
ATOM 745 C C . ASP A 1 95 ? 10.030 16.956 -9.136 1.00 86.19 95 ASP A C 1
ATOM 747 O O . ASP A 1 95 ? 9.971 16.937 -10.374 1.00 86.19 95 ASP A O 1
ATOM 751 N N . PRO A 1 96 ? 11.212 17.038 -8.487 1.00 89.69 96 PRO A N 1
ATOM 752 C CA . PRO A 1 96 ? 12.502 17.101 -9.174 1.00 89.69 96 PRO A CA 1
ATOM 753 C C . PRO A 1 96 ? 12.766 15.888 -10.072 1.00 89.69 96 PRO A C 1
ATOM 755 O O . PRO A 1 96 ? 13.421 16.022 -11.108 1.00 89.69 96 PRO A O 1
ATOM 758 N N . ILE A 1 97 ? 12.237 14.716 -9.708 1.00 90.81 97 ILE A N 1
ATOM 759 C CA . ILE A 1 97 ? 12.399 13.478 -10.472 1.00 90.81 97 ILE A CA 1
ATOM 760 C C . ILE A 1 97 ? 11.575 13.567 -11.753 1.00 90.81 97 ILE A C 1
ATOM 762 O O . ILE A 1 97 ? 12.113 13.358 -12.841 1.00 90.81 97 ILE A O 1
ATOM 766 N N . ARG A 1 98 ? 10.295 13.952 -11.663 1.00 88.94 98 ARG A N 1
ATOM 767 C CA . ARG A 1 98 ? 9.457 14.174 -12.859 1.00 88.94 98 ARG A CA 1
ATOM 768 C C . ARG A 1 98 ? 10.023 15.261 -13.762 1.00 88.94 98 ARG A C 1
ATOM 770 O O . ARG A 1 98 ? 9.992 15.101 -14.981 1.00 88.94 98 ARG A O 1
ATOM 777 N N . MET A 1 99 ? 10.554 16.340 -13.184 1.00 88.50 99 MET A N 1
ATOM 778 C CA . MET A 1 99 ? 11.218 17.399 -13.945 1.00 88.50 99 MET A CA 1
ATOM 779 C C . MET A 1 99 ? 12.395 16.835 -14.748 1.00 88.50 99 MET A C 1
ATOM 781 O O . MET A 1 99 ? 12.471 17.062 -15.955 1.00 88.50 99 MET A O 1
ATOM 785 N N . TYR A 1 100 ? 13.273 16.064 -14.103 1.00 92.38 100 TYR A N 1
ATOM 786 C CA . TYR A 1 100 ? 14.435 15.471 -14.758 1.00 92.38 100 TYR A CA 1
ATOM 787 C C . TYR A 1 100 ? 14.039 14.442 -15.823 1.00 92.38 100 TYR A C 1
ATOM 789 O O . TYR A 1 100 ? 14.515 14.527 -16.951 1.00 92.38 100 TYR A O 1
ATOM 797 N N . LEU A 1 101 ? 13.114 13.525 -15.524 1.00 92.62 101 LEU A N 1
ATOM 798 C CA . LEU A 1 101 ? 12.649 12.515 -16.483 1.00 92.62 101 LEU A CA 1
ATOM 799 C C . LEU A 1 101 ? 11.964 13.141 -17.704 1.00 92.62 101 LEU A C 1
ATOM 801 O O . LEU A 1 101 ? 12.193 12.699 -18.829 1.00 92.62 101 LEU A O 1
ATOM 805 N N . SER A 1 102 ? 11.169 14.194 -17.504 1.00 88.62 102 SER A N 1
ATOM 806 C CA . SER A 1 102 ? 10.553 14.945 -18.602 1.00 88.62 102 SER A CA 1
ATOM 807 C C . SER A 1 102 ? 11.603 15.653 -19.464 1.00 88.62 102 SER A C 1
ATOM 809 O O . SER A 1 102 ? 11.558 15.585 -20.694 1.00 88.62 102 SER A O 1
ATOM 811 N N . GLN A 1 103 ? 12.600 16.291 -18.843 1.00 91.00 103 GLN A N 1
ATOM 812 C CA . GLN A 1 103 ? 13.702 16.928 -19.571 1.00 91.00 103 GLN A CA 1
ATOM 813 C C . GLN A 1 103 ? 14.551 15.904 -20.336 1.00 91.00 103 GLN A C 1
ATOM 815 O O . GLN A 1 103 ? 14.861 16.135 -21.503 1.00 91.00 103 GLN A O 1
ATOM 820 N N . MET A 1 104 ? 14.872 14.758 -19.729 1.00 93.62 104 MET A N 1
ATOM 821 C CA . MET A 1 104 ? 15.601 13.674 -20.392 1.00 93.62 104 MET A CA 1
ATOM 822 C C . MET A 1 104 ? 14.813 13.070 -21.556 1.00 93.62 104 MET A C 1
ATOM 824 O O . MET A 1 104 ? 15.394 12.813 -22.606 1.00 93.62 104 MET A O 1
ATOM 828 N N . GLY A 1 105 ? 13.500 12.876 -21.400 1.00 91.94 105 GLY A N 1
ATOM 829 C CA . GLY A 1 105 ? 12.637 12.301 -22.436 1.00 91.94 105 GLY A CA 1
ATOM 830 C C . GLY A 1 105 ? 12.474 13.179 -23.681 1.00 91.94 105 GLY A C 1
ATOM 831 O O . GLY A 1 105 ? 12.136 12.672 -24.747 1.00 91.94 105 GLY A O 1
ATOM 832 N N . ASN A 1 106 ? 12.749 14.482 -23.569 1.00 91.88 106 ASN A N 1
ATOM 833 C CA . ASN A 1 106 ? 12.764 15.407 -24.703 1.00 91.88 106 ASN A CA 1
ATOM 834 C C . ASN A 1 106 ? 14.078 15.368 -25.507 1.00 91.88 106 ASN A C 1
ATOM 836 O O . ASN A 1 106 ? 14.132 15.916 -26.610 1.00 91.88 106 ASN A O 1
ATOM 840 N N . ILE A 1 107 ? 15.142 14.748 -24.983 1.00 92.94 107 ILE A N 1
ATOM 841 C CA . ILE A 1 107 ? 16.437 14.668 -25.666 1.00 92.94 107 ILE A CA 1
ATOM 842 C C . ILE A 1 107 ? 16.474 13.377 -26.500 1.00 92.94 107 ILE A C 1
ATOM 844 O O . ILE A 1 107 ? 16.408 12.283 -25.939 1.00 92.94 107 ILE A O 1
ATOM 848 N N . PRO A 1 108 ? 16.593 13.461 -27.839 1.00 91.19 108 PRO A N 1
ATOM 849 C CA . PRO A 1 108 ? 16.645 12.274 -28.680 1.00 91.19 108 PRO A CA 1
ATOM 850 C C . PRO A 1 108 ? 17.951 11.502 -28.465 1.00 91.19 108 PRO A C 1
ATOM 852 O O . PRO A 1 108 ? 19.019 12.091 -28.289 1.00 91.19 108 PRO A O 1
ATOM 855 N N . LEU A 1 109 ? 17.867 10.173 -28.548 1.00 93.44 109 LEU A N 1
ATOM 856 C CA . LEU A 1 109 ? 19.040 9.305 -28.473 1.00 93.44 109 LEU A CA 1
ATOM 857 C C . LEU A 1 109 ? 19.997 9.567 -29.641 1.00 93.44 109 LEU A C 1
ATOM 859 O O . LEU A 1 109 ? 19.585 9.874 -30.766 1.00 93.44 109 LEU A O 1
ATOM 863 N N . LEU A 1 110 ? 21.292 9.423 -29.370 1.00 94.50 110 LEU A N 1
ATOM 864 C CA . LEU A 1 110 ? 22.314 9.516 -30.400 1.00 94.50 110 LEU A CA 1
ATOM 865 C C . LEU A 1 110 ? 22.318 8.245 -31.251 1.00 94.50 110 LEU A C 1
ATOM 867 O O . LEU A 1 110 ? 22.112 7.133 -30.774 1.00 94.50 110 LEU A O 1
ATOM 871 N N . THR A 1 111 ? 22.562 8.421 -32.545 1.00 95.81 111 THR A N 1
ATOM 872 C CA . THR A 1 111 ? 22.901 7.314 -33.437 1.00 95.81 111 THR A CA 1
ATOM 873 C C . THR A 1 111 ? 24.394 7.029 -33.333 1.00 95.81 111 THR A C 1
ATOM 875 O O . THR A 1 111 ? 25.178 7.945 -33.081 1.00 95.81 111 THR A O 1
ATOM 878 N N . ARG A 1 112 ? 24.810 5.791 -33.623 1.00 94.50 112 ARG A N 1
ATOM 879 C CA . ARG A 1 112 ? 26.223 5.371 -33.583 1.00 94.50 112 ARG A CA 1
ATOM 880 C C . ARG A 1 112 ? 27.173 6.352 -34.286 1.00 94.50 112 ARG A C 1
ATOM 882 O O . ARG A 1 112 ? 28.216 6.696 -33.746 1.00 94.50 112 ARG A O 1
ATOM 889 N N . ASP A 1 113 ? 26.799 6.846 -35.465 1.00 95.00 113 ASP A N 1
ATOM 890 C CA . ASP A 1 113 ? 27.630 7.798 -36.217 1.00 95.00 113 ASP A CA 1
ATOM 891 C C . ASP A 1 113 ? 27.779 9.152 -35.504 1.00 95.00 113 ASP A C 1
ATOM 893 O O . ASP A 1 113 ? 28.842 9.771 -35.561 1.00 95.00 113 ASP A O 1
ATOM 897 N N . ARG A 1 114 ? 26.734 9.608 -34.798 1.00 94.06 114 ARG A N 1
ATOM 898 C CA . ARG A 1 114 ? 26.771 10.850 -34.011 1.00 94.06 114 ARG A CA 1
ATOM 899 C C . ARG A 1 114 ? 27.609 10.686 -32.747 1.00 94.06 114 ARG A C 1
ATOM 901 O O . ARG A 1 114 ? 28.322 11.616 -32.388 1.00 94.06 114 ARG A O 1
ATOM 908 N N . GLU A 1 115 ? 27.557 9.521 -32.107 1.00 94.69 115 GLU A N 1
ATOM 909 C CA . GLU A 1 115 ? 28.410 9.206 -30.954 1.00 94.69 115 GLU A CA 1
ATOM 910 C C . GLU A 1 115 ? 29.893 9.226 -31.342 1.00 94.69 115 GLU A C 1
ATOM 912 O O . GLU A 1 115 ? 30.700 9.863 -30.669 1.00 94.69 115 GLU A O 1
ATOM 917 N N . ILE A 1 116 ? 30.244 8.600 -32.471 1.00 93.75 116 ILE A N 1
ATOM 918 C CA . ILE A 1 116 ? 31.622 8.581 -32.984 1.00 93.75 116 ILE A CA 1
ATOM 919 C C . ILE A 1 116 ? 32.086 9.992 -33.376 1.00 93.75 116 ILE A C 1
ATOM 921 O O . ILE A 1 116 ? 33.239 10.340 -33.130 1.00 93.75 116 ILE A O 1
ATOM 925 N N . PHE A 1 117 ? 31.208 10.814 -33.963 1.00 95.62 117 PHE A N 1
ATOM 926 C CA . PHE A 1 117 ? 31.524 12.204 -34.307 1.00 95.62 117 PHE A CA 1
ATOM 927 C C . PHE A 1 117 ? 31.800 13.070 -33.071 1.00 95.62 117 PHE A C 1
ATOM 929 O O . PHE A 1 117 ? 32.738 13.856 -33.090 1.00 95.62 117 PHE A O 1
ATOM 936 N N . LEU A 1 118 ? 31.011 12.918 -32.004 1.00 92.94 118 LEU A N 1
ATOM 937 C CA . LEU A 1 118 ? 31.196 13.668 -30.755 1.00 92.94 118 LEU A CA 1
ATOM 938 C C . LEU A 1 118 ? 32.448 13.244 -29.975 1.00 92.94 118 LEU A C 1
ATOM 940 O O . LEU A 1 118 ? 32.971 14.032 -29.193 1.00 92.94 118 LEU A O 1
ATOM 944 N N . ALA A 1 119 ? 32.910 12.007 -30.163 1.00 91.81 119 ALA A N 1
ATOM 945 C CA . ALA A 1 119 ? 34.089 11.465 -29.491 1.00 91.81 119 ALA A CA 1
ATOM 946 C C . ALA A 1 119 ? 35.422 11.807 -30.185 1.00 91.81 119 ALA A C 1
ATOM 948 O O . ALA A 1 119 ? 36.480 11.472 -29.649 1.00 91.81 119 ALA A O 1
ATOM 949 N N . LYS A 1 120 ? 35.380 12.406 -31.379 1.00 75.94 120 LYS A N 1
ATOM 950 C CA . LYS A 1 120 ? 36.554 12.750 -32.188 1.00 75.94 120 LYS A CA 1
ATOM 951 C C . LYS A 1 120 ? 36.971 14.202 -31.981 1.00 75.94 120 LYS A C 1
ATOM 953 O O . LYS A 1 120 ? 38.199 14.423 -31.906 1.00 75.94 120 LYS A O 1
#

Secondary structure (DSSP, 8-state):
-----HHHHHHHHHHHHHTEEEHHHHHHHS-TT---HHHHHHHHHHHHHHTPEEE--TTS------HHHHHHHHHHHHHHHTTS-S--SSSGGG-HHHHHHHHHHTSPPPPHHHHHHHT-

Radius of gyration: 24.6 Å; chains: 1; bounding box: 56×47×59 Å